Protein AF-B7KG82-F1 (afdb_monomer)

Foldseek 3Di:
DDPVVVVVVVVVVVVVVVVVVVLVVCCCPVVVQDVVLVVVLVVCVVVVPDPQCSLVVCVVVVVDDPVRSVVSNVVVVVVVVVVVVD

Solvent-accessible surface area (b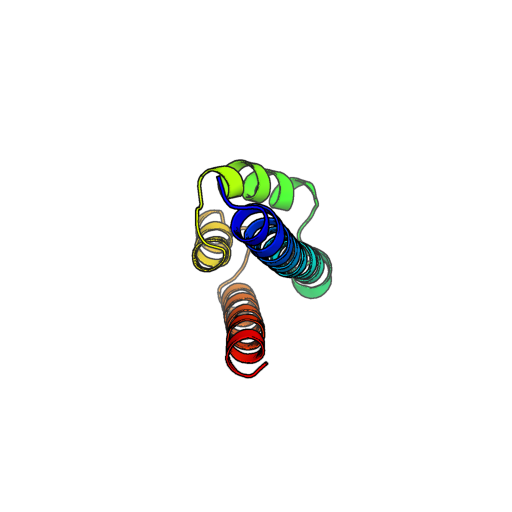ackbone atoms only — not comparable to full-atom values): 5033 Å² total; per-residue (Å²): 136,61,68,64,57,58,52,56,50,51,51,54,53,52,54,56,51,49,56,52,51,53,49,53,49,46,40,38,71,78,64,64,49,49,72,68,64,50,46,59,50,54,67,46,4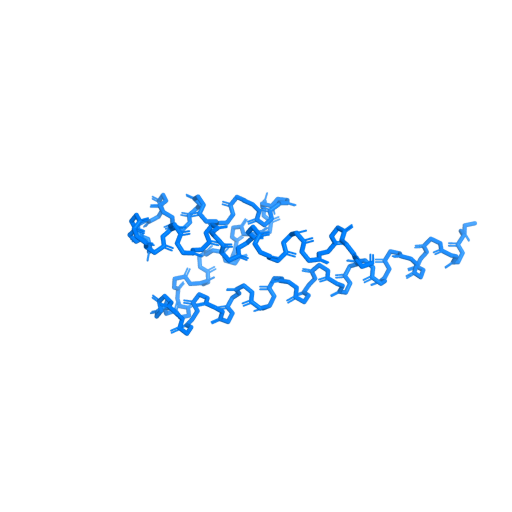5,79,77,46,95,47,79,84,52,52,56,61,47,38,42,74,73,63,79,37,53,75,70,54,42,49,53,52,51,53,50,49,50,55,55,57,53,56,62,74,78,105

InterPro domains:
  IPR021336 Protein of unknown function DUF2949 [PF11165] (21-77)

Sequence (86 aa):
MDIFLAHSIHSAIMESNLILNQFYEFLQEDLFLSTDELAVVRNQQHSVTSVTNLPMLLWQYGLVSLEQLQRVLDWLDHQTLLNVIS

pLDDT: mean 72.53, std 11.72, range [43.09, 88.19]

Mean predicted aligned error: 9.11 Å

Structure (mmCIF, N/CA/C/O backbone):
data_AF-B7KG82-F1
#
_entry.id   AF-B7KG82-F1
#
loop_
_atom_site.group_PDB
_atom_site.id
_atom_site.type_symbol
_atom_site.label_atom_id
_atom_site.label_alt_id
_atom_site.label_comp_id
_atom_site.label_asym_id
_atom_site.label_entity_id
_atom_site.label_seq_id
_atom_site.pdbx_PDB_ins_code
_atom_site.Cartn_x
_atom_site.Cartn_y
_atom_site.Cartn_z
_atom_site.occupancy
_atom_site.B_iso_or_equiv
_atom_site.auth_seq_id
_atom_site.auth_comp_id
_atom_site.auth_asym_id
_atom_site.auth_atom_id
_atom_site.pdbx_PDB_model_num
ATOM 1 N N . MET A 1 1 ? 32.986 12.488 -20.192 1.00 44.91 1 MET A N 1
ATOM 2 C CA . MET A 1 1 ? 31.898 12.234 -19.227 1.00 44.91 1 MET A CA 1
ATOM 3 C C . MET A 1 1 ? 30.612 12.516 -19.972 1.00 44.91 1 MET A C 1
ATOM 5 O O . MET A 1 1 ? 30.471 13.608 -20.503 1.00 44.91 1 MET A O 1
ATOM 9 N N . ASP A 1 2 ? 29.817 11.478 -20.189 1.00 52.50 2 ASP A N 1
ATOM 10 C CA . ASP A 1 2 ? 28.899 11.380 -21.323 1.00 52.50 2 ASP A CA 1
ATOM 11 C C . ASP A 1 2 ? 27.537 12.035 -21.030 1.00 52.50 2 ASP A C 1
ATOM 13 O O . ASP A 1 2 ? 26.863 11.670 -20.067 1.00 52.50 2 ASP A O 1
ATOM 17 N N . ILE A 1 3 ? 27.134 13.020 -21.840 1.00 60.28 3 ILE A N 1
ATOM 18 C CA . ILE A 1 3 ? 25.849 13.730 -21.696 1.00 60.28 3 ILE A CA 1
ATOM 19 C C . ILE A 1 3 ? 24.664 12.772 -21.933 1.00 60.28 3 ILE A C 1
ATOM 21 O O . ILE A 1 3 ? 23.599 12.970 -21.345 1.00 60.28 3 ILE A O 1
ATOM 25 N N . PHE A 1 4 ? 24.851 11.691 -22.705 1.00 56.25 4 PHE A N 1
ATOM 26 C CA . PHE A 1 4 ? 23.812 10.677 -22.912 1.00 56.25 4 PHE A CA 1
ATOM 27 C C . PHE A 1 4 ? 23.544 9.840 -21.662 1.00 56.25 4 PHE A C 1
ATOM 29 O O . PHE A 1 4 ? 22.391 9.508 -21.400 1.00 56.25 4 PHE A O 1
ATOM 36 N N . LEU A 1 5 ? 24.569 9.550 -20.852 1.00 59.91 5 LEU A N 1
ATOM 37 C CA . LEU A 1 5 ? 24.378 8.862 -19.572 1.00 59.91 5 LEU A CA 1
ATOM 38 C C . LEU A 1 5 ? 23.565 9.728 -18.607 1.00 59.91 5 LEU A C 1
ATOM 40 O O . LEU A 1 5 ? 22.631 9.233 -17.994 1.00 59.91 5 LEU A O 1
ATOM 44 N N . ALA A 1 6 ? 23.846 11.029 -18.513 1.00 58.78 6 ALA A N 1
ATOM 45 C CA . ALA A 1 6 ? 23.087 11.912 -17.626 1.00 58.78 6 ALA A CA 1
ATOM 46 C C . ALA A 1 6 ? 21.606 12.039 -18.037 1.00 58.78 6 ALA A C 1
ATOM 48 O O . ALA A 1 6 ? 20.736 12.045 -17.170 1.00 58.78 6 ALA A O 1
ATOM 49 N N . HIS A 1 7 ? 21.308 12.091 -19.341 1.00 56.41 7 HIS A N 1
ATOM 50 C CA . HIS A 1 7 ? 19.930 12.170 -19.837 1.00 56.41 7 HIS A CA 1
ATOM 51 C C . HIS A 1 7 ? 19.183 10.833 -19.705 1.00 56.41 7 HIS A C 1
ATOM 53 O O . HIS A 1 7 ? 18.060 10.808 -19.215 1.00 56.41 7 HIS A O 1
ATOM 59 N N . SER A 1 8 ? 19.831 9.713 -20.049 1.00 59.06 8 SER A N 1
ATOM 60 C CA . SER A 1 8 ? 19.252 8.368 -19.919 1.00 59.06 8 SER A CA 1
ATOM 61 C C . SER A 1 8 ? 18.980 7.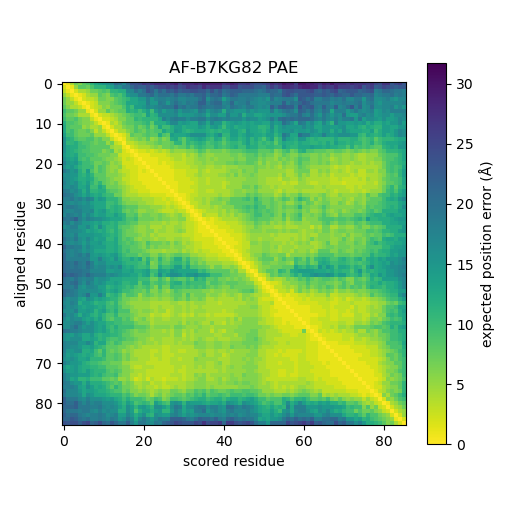986 -18.462 1.00 59.06 8 SER A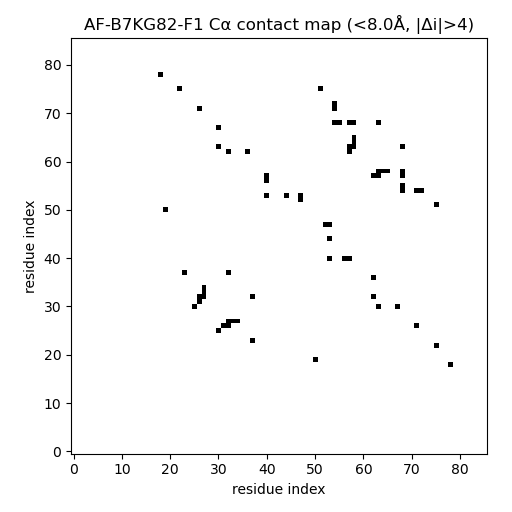 C 1
ATOM 63 O O . SER A 1 8 ? 17.968 7.354 -18.172 1.00 59.06 8 SER A O 1
ATOM 65 N N . ILE A 1 9 ? 19.849 8.401 -17.537 1.00 60.47 9 ILE A N 1
ATOM 66 C CA . ILE A 1 9 ? 19.652 8.190 -16.101 1.00 60.47 9 ILE A CA 1
ATOM 67 C C . ILE A 1 9 ? 18.530 9.094 -15.571 1.00 60.47 9 ILE A C 1
ATOM 69 O O . ILE A 1 9 ? 17.737 8.649 -14.750 1.00 60.47 9 ILE A O 1
ATOM 73 N N . HIS A 1 10 ? 18.405 10.335 -16.057 1.00 56.97 10 HIS A N 1
ATOM 74 C CA . HIS A 1 10 ? 17.324 11.236 -15.645 1.00 56.97 10 HIS A CA 1
ATOM 75 C C . HIS A 1 10 ? 15.938 10.705 -16.040 1.00 56.97 10 HIS A C 1
ATOM 77 O O . HIS A 1 10 ? 15.030 10.724 -15.212 1.00 56.97 10 HIS A O 1
ATOM 83 N N . SER A 1 11 ? 15.790 10.166 -17.254 1.00 58.72 11 SER A N 1
ATOM 84 C CA . SER A 1 11 ? 14.547 9.534 -17.714 1.00 58.72 11 SER A CA 1
ATOM 85 C C . SER A 1 11 ? 14.187 8.299 -16.878 1.00 58.72 11 SER A C 1
ATOM 87 O O . SER A 1 11 ? 13.103 8.257 -16.303 1.00 58.72 11 SER A O 1
ATOM 89 N N . ALA A 1 12 ? 15.134 7.376 -16.679 1.00 59.72 12 ALA A N 1
ATOM 90 C CA . ALA A 1 12 ? 14.907 6.155 -15.897 1.00 59.72 12 ALA A CA 1
ATOM 91 C C . ALA A 1 12 ? 14.612 6.434 -14.405 1.00 59.72 12 ALA A C 1
ATOM 93 O O . ALA A 1 12 ? 13.807 5.749 -13.763 1.00 59.72 12 ALA A O 1
ATOM 94 N N . ILE A 1 13 ? 15.231 7.471 -13.827 1.00 61.66 13 ILE A N 1
ATOM 95 C CA . ILE A 1 13 ? 14.912 7.917 -12.464 1.00 61.66 13 ILE A CA 1
ATOM 96 C C . ILE A 1 13 ? 13.499 8.517 -12.418 1.00 61.66 13 ILE A C 1
ATOM 98 O O . ILE A 1 13 ? 12.767 8.273 -11.463 1.00 61.66 13 ILE A O 1
ATOM 102 N N . MET A 1 14 ? 13.069 9.267 -13.431 1.00 59.72 14 MET A N 1
ATOM 103 C CA . MET A 1 14 ? 11.727 9.857 -13.449 1.00 59.72 14 MET A CA 1
ATOM 104 C C . MET A 1 14 ? 10.627 8.789 -13.580 1.00 59.72 14 MET A C 1
ATOM 106 O O . MET A 1 14 ? 9.615 8.864 -12.886 1.00 59.72 14 MET A O 1
ATOM 110 N N . GLU A 1 15 ? 10.857 7.752 -14.388 1.00 60.84 15 GLU A N 1
ATOM 111 C CA . GLU A 1 15 ? 9.939 6.617 -14.571 1.00 60.84 15 GLU A CA 1
ATOM 112 C C . GLU A 1 15 ? 9.794 5.771 -13.297 1.00 60.84 15 GLU A C 1
ATOM 114 O O . GLU A 1 15 ? 8.684 5.430 -12.886 1.00 60.84 15 GLU A O 1
ATOM 119 N N . SER A 1 16 ? 10.899 5.514 -12.593 1.00 63.53 16 SER A N 1
ATOM 120 C CA . SER A 1 16 ? 10.862 4.788 -11.315 1.00 63.53 16 SER A CA 1
ATOM 121 C C . SER A 1 16 ? 10.142 5.562 -10.201 1.00 63.53 16 SER A C 1
ATOM 123 O O . SER A 1 16 ? 9.451 4.958 -9.379 1.00 63.53 16 SER A O 1
ATOM 125 N N . ASN A 1 17 ? 10.223 6.898 -10.200 1.00 67.69 17 ASN A N 1
ATOM 126 C CA . ASN A 1 17 ? 9.460 7.736 -9.270 1.00 67.69 17 ASN A CA 1
ATOM 127 C C . ASN A 1 17 ? 7.953 7.749 -9.579 1.00 67.69 17 ASN A C 1
ATOM 129 O O . ASN A 1 17 ? 7.149 7.824 -8.650 1.00 67.69 17 ASN A O 1
ATOM 133 N N . LEU A 1 18 ? 7.551 7.633 -10.849 1.00 73.25 18 LEU A N 1
ATOM 134 C CA . LEU A 1 18 ? 6.136 7.561 -11.233 1.00 73.25 18 LEU A CA 1
ATOM 135 C C . LEU A 1 18 ? 5.473 6.272 -10.735 1.00 73.25 18 LEU A C 1
ATOM 137 O O . LEU A 1 18 ? 4.387 6.329 -10.161 1.00 73.25 18 LEU A O 1
ATOM 141 N N . ILE A 1 19 ? 6.141 5.125 -10.888 1.00 74.25 19 ILE A N 1
ATOM 142 C CA . ILE A 1 19 ? 5.630 3.832 -10.400 1.00 74.25 19 ILE A CA 1
ATOM 143 C C . ILE A 1 19 ? 5.494 3.849 -8.873 1.00 74.25 19 ILE A C 1
ATOM 145 O O . ILE A 1 19 ? 4.486 3.393 -8.337 1.00 74.25 19 ILE A O 1
ATOM 149 N N . LEU A 1 20 ? 6.472 4.434 -8.171 1.00 74.25 20 LEU A N 1
ATOM 150 C CA . LEU A 1 20 ? 6.404 4.633 -6.722 1.00 74.25 20 LEU A CA 1
ATOM 151 C C . LEU A 1 20 ? 5.214 5.506 -6.318 1.00 74.25 20 LEU A C 1
ATOM 153 O O . LEU A 1 20 ? 4.497 5.155 -5.385 1.00 74.25 20 LEU A O 1
ATOM 157 N N . ASN A 1 21 ? 4.978 6.621 -7.012 1.00 80.00 21 ASN A N 1
ATOM 158 C CA . ASN A 1 21 ? 3.865 7.507 -6.683 1.00 80.00 21 ASN A CA 1
ATOM 159 C C . ASN A 1 21 ? 2.512 6.811 -6.889 1.00 80.00 21 ASN A C 1
ATOM 161 O O . ASN A 1 21 ? 1.683 6.830 -5.985 1.00 80.00 21 ASN A O 1
ATOM 165 N N . GLN A 1 22 ? 2.329 6.111 -8.016 1.00 81.44 22 GLN A N 1
ATOM 166 C CA . GLN A 1 22 ? 1.111 5.332 -8.269 1.00 81.44 22 GLN A CA 1
ATOM 167 C C . GLN A 1 22 ? 0.909 4.208 -7.243 1.00 81.44 22 GLN A C 1
ATOM 169 O O . GLN A 1 22 ? -0.219 3.925 -6.850 1.00 81.44 22 GLN A O 1
ATOM 174 N N . PHE A 1 23 ? 1.997 3.599 -6.767 1.00 80.50 23 PHE A N 1
ATOM 175 C CA . PHE A 1 23 ? 1.937 2.596 -5.709 1.00 80.50 23 PHE A CA 1
ATOM 176 C C . PHE A 1 23 ? 1.411 3.194 -4.401 1.00 80.50 23 PHE A C 1
ATOM 178 O O . PHE A 1 23 ? 0.521 2.620 -3.780 1.00 80.50 23 PHE A O 1
ATOM 185 N N . TYR A 1 24 ? 1.908 4.365 -3.991 1.00 79.94 24 TYR A N 1
ATOM 186 C CA . TYR A 1 24 ? 1.409 5.038 -2.790 1.00 79.94 24 TYR A CA 1
ATOM 187 C C . TYR A 1 24 ? -0.057 5.469 -2.918 1.00 79.94 24 TYR A C 1
ATOM 189 O O . TYR A 1 24 ? -0.792 5.338 -1.942 1.00 79.94 24 TYR A O 1
ATOM 197 N N . GLU A 1 25 ? -0.495 5.926 -4.095 1.00 82.50 25 GLU A N 1
ATOM 198 C CA . GLU A 1 25 ? -1.907 6.261 -4.329 1.00 82.50 25 GLU A CA 1
ATOM 199 C C . GLU A 1 25 ? -2.801 5.020 -4.248 1.00 82.50 25 GLU A C 1
ATOM 201 O O . GLU A 1 25 ? -3.796 5.035 -3.527 1.00 82.50 25 GLU A O 1
ATOM 206 N N . PHE A 1 26 ? -2.399 3.902 -4.860 1.00 84.62 26 PHE A N 1
ATOM 207 C CA . PHE A 1 26 ? -3.116 2.628 -4.738 1.00 84.62 26 PHE A CA 1
ATOM 208 C C . PHE A 1 26 ? -3.225 2.157 -3.279 1.00 84.62 26 PHE A C 1
ATOM 210 O O . PHE A 1 26 ? -4.283 1.718 -2.832 1.00 84.62 26 PHE A O 1
ATOM 217 N N . LEU A 1 27 ? -2.150 2.287 -2.500 1.00 83.56 27 LEU A N 1
ATOM 218 C CA . LEU A 1 27 ? -2.162 1.968 -1.072 1.00 83.56 27 LEU A CA 1
ATOM 219 C C . LEU A 1 27 ? -3.119 2.863 -0.266 1.00 83.56 27 LEU A C 1
ATOM 221 O O . LEU A 1 27 ? -3.726 2.406 0.704 1.00 83.56 27 LEU A O 1
ATOM 225 N N . GLN A 1 28 ? -3.261 4.130 -0.645 1.00 82.38 28 GLN A N 1
ATOM 226 C CA . GLN A 1 28 ? -4.172 5.052 0.027 1.00 82.38 28 GLN A CA 1
ATOM 227 C C . GLN A 1 28 ? -5.634 4.807 -0.361 1.00 82.38 28 GLN A C 1
ATOM 229 O O . GLN A 1 28 ? -6.493 4.789 0.518 1.00 82.38 28 GLN A O 1
ATOM 234 N N . GLU A 1 29 ? -5.912 4.589 -1.647 1.00 81.00 29 GLU A N 1
ATOM 235 C CA . GLU A 1 29 ? -7.277 4.449 -2.163 1.00 81.00 29 GLU A CA 1
ATOM 236 C C . GLU A 1 29 ? -7.836 3.026 -2.011 1.00 81.00 29 GLU A C 1
ATOM 238 O O . GLU A 1 29 ? -8.962 2.857 -1.549 1.00 81.00 29 GLU A O 1
ATOM 243 N N . ASP A 1 30 ? -7.059 1.993 -2.350 1.00 79.38 30 ASP A N 1
ATOM 244 C CA . ASP A 1 30 ? -7.533 0.598 -2.380 1.00 79.38 30 ASP A CA 1
ATOM 245 C C . ASP A 1 30 ? -7.310 -0.120 -1.038 1.00 79.38 30 ASP A C 1
ATOM 247 O O . ASP A 1 30 ? -8.089 -0.994 -0.634 1.00 79.38 30 ASP A O 1
ATOM 251 N N . LEU A 1 31 ? -6.258 0.269 -0.305 1.00 79.44 31 LEU A N 1
ATOM 252 C CA . LEU A 1 31 ? -5.945 -0.294 1.010 1.00 79.44 31 LEU A CA 1
ATOM 253 C C . LEU A 1 31 ? -6.366 0.579 2.195 1.00 79.44 31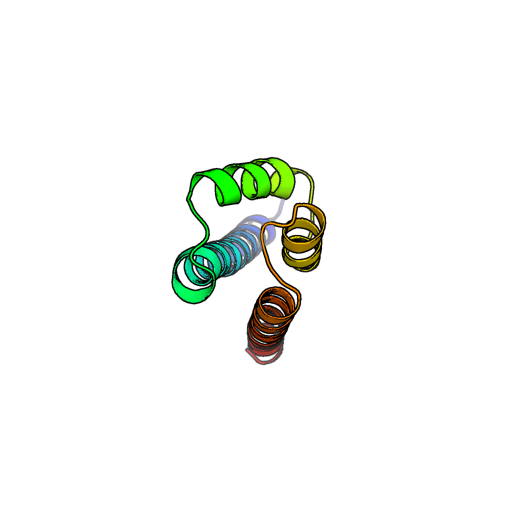 LEU A C 1
ATOM 255 O O . LEU A 1 31 ? -6.272 0.104 3.327 1.00 79.44 31 LEU A O 1
ATOM 259 N N . PHE A 1 32 ? -6.868 1.798 1.964 1.00 78.31 32 PHE A N 1
ATOM 260 C CA . PHE A 1 32 ? -7.258 2.747 3.018 1.00 78.31 32 PHE A CA 1
ATOM 261 C C . PHE A 1 32 ? -6.141 3.011 4.042 1.00 78.31 32 PHE A C 1
ATOM 263 O O . PHE A 1 32 ? -6.402 3.294 5.217 1.00 78.31 32 PHE A O 1
ATOM 270 N N . LEU A 1 33 ? -4.877 2.914 3.615 1.00 79.44 33 LEU A N 1
ATOM 271 C CA . LEU A 1 33 ? -3.748 3.161 4.500 1.00 79.44 33 LEU A CA 1
ATOM 272 C C . LEU A 1 33 ? -3.685 4.645 4.855 1.00 79.44 33 LEU A C 1
ATOM 274 O O . LEU A 1 33 ? -3.649 5.527 3.996 1.00 79.44 33 LEU A O 1
ATOM 278 N N . SER A 1 34 ? -3.650 4.921 6.156 1.00 77.81 34 SER A N 1
ATOM 279 C CA . SER A 1 34 ? -3.497 6.285 6.648 1.00 77.81 34 SER A CA 1
ATOM 280 C C . SER A 1 34 ? -2.088 6.801 6.364 1.00 77.81 34 SER A C 1
ATOM 282 O O . SER A 1 34 ? -1.115 6.048 6.337 1.00 77.81 34 SER A O 1
ATOM 284 N N . THR A 1 35 ? -1.959 8.116 6.197 1.00 74.88 35 THR A N 1
ATOM 285 C CA . THR A 1 35 ? -0.673 8.781 5.925 1.00 74.88 35 THR A CA 1
ATOM 286 C C . THR A 1 35 ? 0.406 8.459 6.966 1.00 74.88 35 THR A C 1
ATOM 288 O O . THR A 1 35 ? 1.588 8.486 6.629 1.00 74.88 35 THR A O 1
ATOM 291 N N . ASP A 1 36 ? 0.007 8.132 8.199 1.00 78.12 36 ASP A N 1
ATOM 292 C CA . ASP A 1 36 ? 0.891 7.705 9.292 1.00 78.12 36 ASP A CA 1
ATOM 293 C C . ASP A 1 36 ? 1.547 6.339 9.009 1.00 78.12 36 ASP A C 1
ATOM 295 O O . ASP A 1 36 ? 2.772 6.217 9.015 1.00 78.12 36 ASP A O 1
ATOM 299 N N . GLU A 1 37 ? 0.749 5.350 8.597 1.00 77.31 37 GLU A N 1
ATOM 300 C CA . GLU A 1 37 ? 1.209 4.011 8.198 1.00 77.31 37 GLU A CA 1
ATOM 301 C C . GLU A 1 37 ? 2.166 4.108 6.996 1.00 77.31 37 GLU A C 1
ATOM 303 O O . GLU A 1 37 ? 3.253 3.524 6.971 1.00 77.31 37 GLU A O 1
ATOM 308 N N . LEU A 1 38 ? 1.808 4.938 6.008 1.00 76.12 38 LEU A N 1
ATOM 309 C CA . LEU A 1 38 ? 2.650 5.199 4.838 1.00 76.12 38 LEU A CA 1
ATOM 310 C C . LEU A 1 38 ? 3.933 5.962 5.185 1.00 76.12 38 LEU A C 1
ATOM 312 O O . LEU A 1 38 ? 4.925 5.849 4.465 1.00 76.12 38 LEU A O 1
ATOM 316 N N . ALA A 1 39 ? 3.953 6.754 6.259 1.00 80.62 39 ALA A N 1
ATOM 317 C CA . ALA A 1 39 ? 5.161 7.447 6.700 1.00 80.62 39 ALA A CA 1
ATOM 318 C C . ALA A 1 39 ? 6.207 6.456 7.226 1.00 80.62 39 ALA A C 1
ATOM 320 O O . ALA A 1 39 ? 7.392 6.613 6.923 1.00 80.62 39 ALA A O 1
ATOM 321 N N . VAL A 1 40 ? 5.790 5.407 7.940 1.00 77.44 40 VAL A N 1
ATOM 322 C CA . VAL A 1 40 ? 6.689 4.328 8.388 1.00 77.44 40 VAL A CA 1
ATOM 323 C C . VAL A 1 40 ? 7.324 3.634 7.183 1.00 77.44 40 VAL A C 1
ATOM 325 O O . VAL A 1 40 ? 8.547 3.506 7.106 1.00 77.44 40 VAL A O 1
ATOM 328 N N . VAL A 1 41 ? 6.503 3.277 6.195 1.00 75.06 41 VAL A N 1
ATOM 329 C CA . VAL A 1 41 ? 6.940 2.606 4.964 1.00 75.06 41 VAL A CA 1
ATOM 330 C C . VAL A 1 41 ? 7.886 3.489 4.156 1.00 75.06 41 VAL A C 1
ATOM 332 O O . VAL A 1 41 ? 8.933 3.025 3.723 1.00 75.06 41 VAL A O 1
ATOM 335 N N . ARG A 1 42 ? 7.580 4.781 4.011 1.00 74.25 42 ARG A N 1
ATOM 336 C CA . ARG A 1 42 ? 8.401 5.752 3.270 1.00 74.25 42 ARG A CA 1
ATOM 337 C C . ARG A 1 42 ? 9.776 5.966 3.895 1.00 74.25 42 ARG A C 1
ATOM 339 O O . ARG A 1 42 ? 10.771 6.045 3.179 1.00 74.25 42 ARG A O 1
ATOM 346 N N . ASN A 1 43 ? 9.847 6.024 5.225 1.00 75.56 43 ASN A N 1
ATOM 347 C CA . ASN A 1 43 ? 11.124 6.111 5.936 1.00 75.56 43 ASN A CA 1
ATOM 348 C C . ASN A 1 43 ? 11.988 4.865 5.696 1.00 75.56 43 ASN A C 1
ATOM 350 O O . ASN A 1 43 ? 13.209 4.965 5.590 1.00 75.56 43 ASN A O 1
ATOM 354 N N . GLN A 1 44 ? 11.359 3.697 5.560 1.00 70.38 44 GLN A N 1
ATOM 355 C CA . GLN A 1 44 ? 12.056 2.439 5.303 1.00 70.38 44 GLN A CA 1
ATOM 356 C C . GLN A 1 44 ? 12.360 2.215 3.828 1.00 70.38 44 GLN A C 1
ATOM 358 O O . GLN A 1 44 ? 13.394 1.634 3.516 1.00 70.38 44 GLN A O 1
ATOM 363 N N . GLN A 1 45 ? 11.541 2.742 2.918 1.00 66.94 45 GLN A N 1
ATOM 364 C CA . GLN A 1 45 ? 11.750 2.683 1.473 1.00 66.94 45 GLN A CA 1
ATOM 365 C C . GLN A 1 45 ? 13.121 3.241 1.076 1.00 66.94 45 GLN A C 1
ATOM 367 O O . GLN A 1 45 ? 13.733 2.745 0.140 1.00 66.94 45 GLN A O 1
ATOM 372 N N . HIS A 1 46 ? 13.656 4.212 1.819 1.00 64.56 46 HIS A N 1
ATOM 373 C CA . HIS A 1 46 ? 15.010 4.720 1.589 1.00 64.56 46 HIS A CA 1
ATOM 374 C C . HIS A 1 46 ? 16.104 3.646 1.746 1.00 64.56 46 HIS A C 1
ATOM 376 O O . HIS A 1 46 ? 17.154 3.744 1.119 1.00 64.56 46 HIS A O 1
ATOM 382 N N . SER A 1 47 ? 15.859 2.621 2.568 1.00 60.16 47 SER A N 1
ATOM 383 C CA . SER A 1 47 ? 16.745 1.459 2.740 1.00 60.16 47 SER A CA 1
ATOM 384 C C . SER A 1 47 ? 16.406 0.301 1.800 1.00 60.16 47 SER A C 1
ATOM 386 O O . SER A 1 47 ? 17.220 -0.601 1.613 1.00 60.16 47 SER A O 1
ATOM 388 N N . VAL A 1 48 ? 15.212 0.301 1.208 1.00 60.12 48 VAL A N 1
ATOM 389 C CA . VAL A 1 48 ? 14.730 -0.783 0.355 1.00 60.12 48 VAL A CA 1
ATOM 390 C C . VAL A 1 48 ? 15.004 -0.406 -1.095 1.00 60.12 48 VAL A C 1
ATOM 392 O O . VAL A 1 48 ? 14.294 0.388 -1.700 1.00 60.12 48 VAL A O 1
ATOM 395 N N . THR A 1 49 ? 16.038 -1.004 -1.679 1.00 56.97 49 THR A N 1
ATOM 396 C CA . THR A 1 49 ? 16.464 -0.735 -3.064 1.00 56.97 49 THR A CA 1
ATOM 397 C C . THR A 1 49 ? 15.433 -1.167 -4.121 1.00 56.97 49 THR A C 1
ATOM 399 O O . THR A 1 49 ? 15.600 -0.868 -5.300 1.00 56.97 49 THR A O 1
ATOM 402 N N . SER A 1 50 ? 14.361 -1.871 -3.741 1.00 63.84 50 SER A N 1
ATOM 403 C CA . SER A 1 50 ? 13.421 -2.478 -4.689 1.00 63.84 50 SER A CA 1
ATOM 404 C C . SER A 1 50 ? 11.970 -2.384 -4.224 1.00 63.84 50 SER A C 1
ATOM 406 O O . SER A 1 50 ? 11.611 -2.864 -3.150 1.00 63.84 50 SER A O 1
ATOM 408 N N . VAL A 1 51 ? 11.118 -1.837 -5.094 1.00 64.88 51 VAL A N 1
ATOM 409 C CA . VAL A 1 51 ? 9.651 -1.782 -4.947 1.00 64.88 51 VAL A CA 1
ATOM 410 C C . VAL A 1 51 ? 9.019 -3.141 -4.648 1.00 64.88 51 VAL A C 1
ATOM 412 O O . VAL A 1 51 ? 8.030 -3.216 -3.929 1.00 64.88 51 VAL A O 1
ATOM 415 N N . THR A 1 52 ? 9.639 -4.228 -5.101 1.00 65.19 52 THR A N 1
ATOM 416 C CA . THR A 1 52 ? 9.210 -5.612 -4.868 1.00 65.19 52 THR A CA 1
ATOM 417 C C . THR A 1 52 ? 9.204 -6.020 -3.390 1.00 65.19 52 THR A C 1
ATOM 419 O O . THR A 1 52 ? 8.485 -6.940 -3.014 1.00 65.19 52 THR A O 1
ATOM 422 N N . ASN A 1 53 ? 9.965 -5.329 -2.533 1.00 71.12 53 ASN A N 1
ATOM 423 C CA . ASN A 1 53 ? 10.040 -5.625 -1.098 1.00 71.12 53 ASN A CA 1
ATOM 424 C C . ASN A 1 53 ? 9.100 -4.763 -0.239 1.00 71.12 53 ASN A C 1
ATOM 426 O O . ASN A 1 53 ? 8.899 -5.077 0.936 1.00 71.12 53 ASN 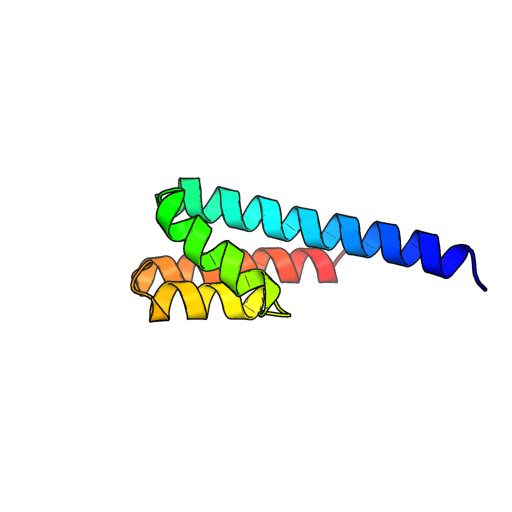A O 1
ATOM 430 N N . LEU A 1 54 ? 8.494 -3.712 -0.801 1.00 75.38 54 LEU A N 1
ATOM 431 C CA . LEU A 1 54 ? 7.516 -2.879 -0.092 1.00 75.38 54 LEU A CA 1
ATOM 432 C C . LEU A 1 54 ? 6.270 -3.652 0.383 1.00 75.38 54 LEU A C 1
ATOM 434 O O . LEU A 1 54 ? 5.891 -3.473 1.540 1.00 75.38 54 LEU A O 1
ATOM 438 N N . PRO A 1 55 ? 5.657 -4.551 -0.415 1.00 80.12 55 PRO A N 1
ATOM 439 C CA . PRO A 1 55 ? 4.492 -5.328 0.020 1.00 80.12 55 PRO A CA 1
ATOM 440 C C . PRO A 1 55 ? 4.817 -6.218 1.215 1.00 80.12 55 PRO A C 1
ATOM 442 O O . PRO A 1 55 ? 4.048 -6.322 2.167 1.00 80.12 55 PRO A O 1
ATOM 445 N N . MET A 1 56 ? 6.003 -6.827 1.191 1.00 82.81 56 MET A N 1
ATOM 446 C CA . MET A 1 56 ? 6.459 -7.716 2.255 1.00 82.81 56 MET A CA 1
ATOM 447 C C . MET A 1 56 ? 6.685 -6.963 3.571 1.00 82.81 56 MET A C 1
ATOM 449 O O . MET A 1 56 ? 6.478 -7.515 4.650 1.00 82.81 56 MET A O 1
ATOM 453 N 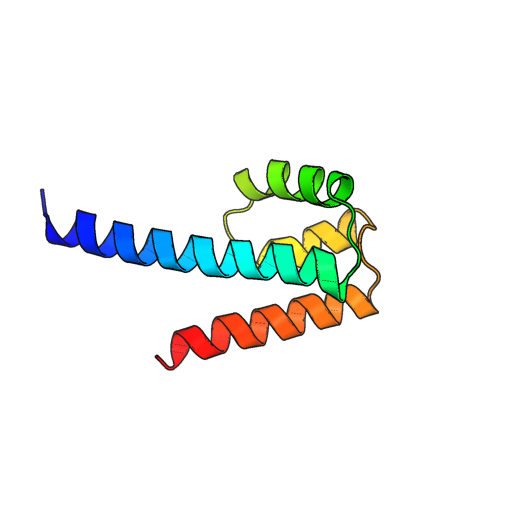N . LEU A 1 57 ? 7.105 -5.700 3.488 1.00 80.94 57 LEU A N 1
ATOM 454 C CA . LEU A 1 57 ? 7.208 -4.804 4.634 1.00 80.94 57 LEU A CA 1
ATOM 455 C C . LEU A 1 57 ? 5.829 -4.452 5.186 1.00 80.94 57 LEU A C 1
ATOM 457 O O . LEU A 1 57 ? 5.596 -4.637 6.376 1.00 80.94 57 LEU A O 1
ATOM 461 N N . LEU A 1 58 ? 4.897 -4.038 4.326 1.00 82.56 58 LEU A N 1
ATOM 462 C CA . LEU A 1 58 ? 3.522 -3.730 4.727 1.00 82.56 58 LEU A CA 1
ATOM 463 C C . LEU A 1 58 ? 2.887 -4.876 5.530 1.00 82.56 58 LEU A C 1
ATOM 465 O O . LEU A 1 58 ? 2.255 -4.641 6.560 1.00 82.56 58 LEU A O 1
ATOM 469 N N . TRP A 1 59 ? 3.093 -6.120 5.091 1.00 86.12 59 TRP A N 1
ATOM 470 C CA . TRP A 1 59 ? 2.572 -7.298 5.782 1.00 86.12 59 TRP A CA 1
ATOM 471 C C . TRP A 1 59 ? 3.297 -7.598 7.098 1.00 86.12 59 TRP A C 1
ATOM 473 O O . TRP A 1 59 ? 2.645 -7.874 8.102 1.00 86.12 59 TRP A O 1
ATOM 483 N N . GLN A 1 60 ? 4.630 -7.500 7.132 1.00 80.88 60 GLN A N 1
ATOM 484 C CA . GLN A 1 60 ? 5.402 -7.720 8.363 1.00 80.88 60 GLN A CA 1
ATOM 485 C C . GLN A 1 60 ? 5.074 -6.709 9.466 1.00 80.88 60 GLN A C 1
ATOM 487 O O . GLN A 1 60 ? 5.105 -7.062 10.643 1.00 80.88 60 GLN A O 1
ATOM 492 N N . TYR A 1 61 ? 4.740 -5.474 9.093 1.00 81.94 61 TYR A N 1
ATOM 493 C CA . TYR A 1 61 ? 4.284 -4.448 10.030 1.00 81.94 61 TYR A CA 1
ATOM 494 C C . TYR A 1 61 ? 2.809 -4.604 10.433 1.00 81.94 61 TYR A C 1
ATOM 496 O O . TYR A 1 61 ? 2.349 -3.899 11.325 1.00 81.94 61 TYR A O 1
ATOM 504 N N . GLY A 1 62 ? 2.070 -5.533 9.817 1.00 85.00 62 GLY A N 1
ATOM 505 C CA . GLY A 1 62 ? 0.646 -5.740 10.085 1.00 85.00 62 GLY A CA 1
ATOM 506 C C . GLY A 1 62 ? -0.259 -4.641 9.524 1.00 85.00 62 GLY A C 1
ATOM 507 O O . GLY A 1 62 ? -1.430 -4.591 9.888 1.00 85.00 62 GLY A O 1
ATOM 508 N N . LEU A 1 63 ? 0.263 -3.794 8.628 1.00 83.75 63 LEU A N 1
ATOM 509 C CA . LEU A 1 63 ? -0.469 -2.683 8.005 1.00 83.75 63 LEU A CA 1
ATOM 510 C C . LEU A 1 63 ? -1.493 -3.206 6.985 1.00 83.75 63 LEU A C 1
ATOM 512 O O . LEU A 1 63 ? -2.485 -2.552 6.681 1.00 83.75 63 LEU A O 1
ATOM 516 N N . VAL A 1 64 ? -1.251 -4.403 6.436 1.00 84.38 64 VAL A N 1
ATOM 517 C CA . VAL A 1 64 ? -2.091 -5.023 5.404 1.00 84.38 64 VAL A CA 1
ATOM 518 C C . VAL A 1 64 ? -2.377 -6.488 5.731 1.00 84.38 64 VAL A C 1
ATOM 520 O O . VAL A 1 64 ? -1.514 -7.226 6.208 1.00 84.38 64 VAL A O 1
ATOM 523 N N . SER A 1 65 ? -3.604 -6.934 5.458 1.00 87.81 65 SER A N 1
ATOM 524 C CA . SER A 1 65 ? -3.991 -8.347 5.570 1.00 87.81 65 SER A CA 1
ATOM 525 C C . SER A 1 65 ? -3.477 -9.170 4.384 1.00 87.81 65 SER A C 1
ATOM 527 O O . SER A 1 65 ? -3.121 -8.613 3.351 1.00 87.81 65 SER A O 1
ATOM 529 N N . LEU A 1 66 ? -3.490 -10.504 4.488 1.00 86.19 66 LEU A N 1
ATOM 530 C CA . LEU A 1 66 ? -3.044 -11.398 3.406 1.00 86.19 66 LEU A CA 1
ATOM 531 C C . LEU A 1 66 ? -3.806 -11.172 2.081 1.00 86.19 66 LEU A C 1
ATOM 533 O O . LEU A 1 66 ? -3.225 -11.289 1.005 1.00 86.19 66 LEU A O 1
ATOM 537 N N . GLU A 1 67 ? -5.093 -10.824 2.149 1.00 86.62 67 GLU A N 1
ATOM 538 C CA . GLU A 1 67 ? -5.908 -10.480 0.973 1.00 86.62 67 GLU A CA 1
ATOM 539 C C . GLU A 1 67 ? -5.467 -9.157 0.330 1.00 86.62 67 GLU A C 1
ATOM 541 O O . GLU A 1 67 ? -5.315 -9.071 -0.888 1.00 86.62 67 GLU A O 1
ATOM 546 N N . GLN A 1 68 ? -5.193 -8.140 1.153 1.00 85.94 68 GLN A N 1
ATOM 547 C CA . GLN A 1 68 ? -4.675 -6.847 0.699 1.00 85.94 68 GLN A CA 1
ATOM 548 C C . GLN A 1 68 ? -3.265 -6.998 0.116 1.00 85.94 68 GLN A C 1
ATOM 550 O O . GLN A 1 68 ? -2.966 -6.443 -0.935 1.00 85.94 68 GLN A O 1
ATOM 555 N N . LEU A 1 69 ? -2.416 -7.808 0.754 1.00 88.19 69 LEU A N 1
ATOM 556 C CA . LEU A 1 69 ? -1.077 -8.131 0.273 1.00 88.19 69 LEU A CA 1
ATOM 557 C C . LEU A 1 69 ? -1.120 -8.760 -1.124 1.00 88.19 69 LEU A C 1
ATOM 559 O O . LEU A 1 69 ? -0.343 -8.366 -1.987 1.00 88.19 69 LEU A O 1
ATOM 563 N N . GLN A 1 70 ? -2.030 -9.710 -1.358 1.00 87.19 70 GLN A N 1
ATOM 564 C CA . GLN A 1 70 ? -2.194 -10.324 -2.678 1.00 87.19 70 GLN A CA 1
ATOM 565 C C . GLN A 1 70 ? -2.598 -9.301 -3.742 1.00 87.19 70 GLN A C 1
ATOM 567 O O . GLN A 1 70 ? -2.006 -9.306 -4.814 1.00 87.19 70 GLN A O 1
ATOM 572 N N . ARG A 1 71 ? -3.526 -8.383 -3.438 1.00 86.00 71 ARG A N 1
ATOM 573 C CA . ARG A 1 71 ? -3.884 -7.288 -4.358 1.00 86.00 71 ARG A CA 1
ATOM 574 C C . ARG A 1 71 ? -2.705 -6.373 -4.676 1.00 86.00 71 ARG A C 1
ATOM 576 O O . ARG A 1 71 ? -2.514 -6.003 -5.826 1.00 86.00 71 ARG A O 1
ATOM 583 N N . VAL A 1 72 ? -1.894 -6.041 -3.674 1.00 85.56 72 VAL A N 1
ATOM 584 C CA . VAL A 1 72 ? -0.682 -5.230 -3.863 1.00 85.56 72 VAL A CA 1
ATOM 585 C C . VAL A 1 72 ? 0.334 -5.947 -4.754 1.00 85.56 72 VAL A C 1
ATOM 587 O O . VAL A 1 72 ? 0.934 -5.319 -5.625 1.00 85.56 72 VAL A O 1
ATOM 590 N N . LEU A 1 73 ? 0.536 -7.250 -4.544 1.00 85.00 73 LEU A N 1
ATOM 591 C CA . LEU A 1 73 ? 1.447 -8.061 -5.355 1.00 85.00 73 LEU A CA 1
ATOM 592 C C . LEU A 1 73 ? 0.959 -8.182 -6.803 1.00 85.00 73 LEU A C 1
ATOM 594 O O . LEU A 1 73 ? 1.759 -8.000 -7.714 1.00 85.00 73 LEU A O 1
ATOM 598 N N . ASP A 1 74 ? -0.335 -8.426 -7.008 1.00 86.62 74 ASP A N 1
ATOM 599 C CA . ASP A 1 74 ? -0.962 -8.494 -8.333 1.00 86.62 74 ASP A CA 1
ATOM 600 C C . ASP A 1 74 ? -0.872 -7.152 -9.079 1.00 86.62 74 ASP A C 1
ATOM 602 O O . ASP A 1 74 ? -0.516 -7.103 -10.256 1.00 86.62 74 ASP A O 1
ATOM 606 N N . TRP A 1 75 ? -1.095 -6.037 -8.379 1.00 85.56 75 TRP A N 1
ATOM 607 C CA . TRP A 1 75 ? -0.930 -4.704 -8.954 1.00 85.56 75 TRP A CA 1
ATOM 608 C C . TRP A 1 75 ? 0.522 -4.434 -9.372 1.00 85.56 75 TRP A C 1
ATOM 610 O O . TRP A 1 75 ? 0.767 -3.937 -10.471 1.00 85.56 75 TRP A O 1
ATOM 620 N N . LEU A 1 76 ? 1.496 -4.784 -8.524 1.00 81.00 76 LEU A N 1
ATOM 621 C CA . LEU A 1 76 ? 2.919 -4.630 -8.844 1.00 81.00 76 LEU A CA 1
ATOM 622 C C . LEU A 1 76 ? 3.342 -5.496 -10.029 1.00 81.00 76 LEU A C 1
ATOM 624 O O . LEU A 1 76 ? 4.116 -5.023 -10.862 1.00 81.00 76 LEU A O 1
ATOM 628 N N . ASP A 1 77 ? 2.838 -6.729 -10.109 1.00 82.06 77 ASP A N 1
ATOM 629 C CA . ASP A 1 77 ? 3.068 -7.626 -11.242 1.00 82.06 77 ASP A CA 1
ATOM 630 C C . ASP A 1 77 ? 2.546 -6.993 -12.544 1.00 82.06 77 ASP A C 1
ATOM 632 O O . ASP A 1 77 ? 3.285 -6.846 -13.518 1.00 82.06 77 ASP A O 1
ATOM 636 N N . HIS A 1 78 ? 1.326 -6.451 -12.525 1.00 81.88 78 HIS A N 1
ATOM 637 C CA . HIS A 1 78 ? 0.775 -5.715 -13.661 1.00 81.88 78 HIS A CA 1
ATOM 638 C C . HIS A 1 78 ? 1.620 -4.493 -14.061 1.00 81.88 78 HIS A C 1
ATOM 640 O O . HIS A 1 78 ? 1.845 -4.274 -15.253 1.00 81.88 78 HIS A O 1
ATOM 646 N N . GLN A 1 79 ? 2.132 -3.709 -13.104 1.00 74.69 79 GLN A N 1
ATOM 647 C CA . GLN A 1 79 ? 2.989 -2.557 -13.417 1.00 74.69 79 GLN A CA 1
ATOM 648 C C . GLN A 1 79 ? 4.356 -2.973 -13.977 1.00 74.69 79 GLN A C 1
ATOM 650 O O . GLN A 1 79 ? 4.835 -2.370 -14.939 1.00 74.69 79 GLN A O 1
ATOM 655 N N . THR A 1 80 ? 4.993 -4.008 -13.414 1.00 67.19 80 THR A N 1
ATOM 656 C CA . THR A 1 80 ? 6.293 -4.471 -13.922 1.00 67.19 80 THR A CA 1
ATOM 657 C C . THR A 1 80 ? 6.161 -5.105 -15.296 1.00 67.19 80 THR A C 1
ATOM 659 O O . THR A 1 80 ? 7.079 -4.945 -16.095 1.00 67.19 80 THR A O 1
ATOM 662 N N . LEU A 1 81 ? 5.048 -5.786 -15.591 1.00 59.06 81 LEU A N 1
ATOM 663 C CA . LEU A 1 81 ? 4.812 -6.418 -16.884 1.00 59.06 81 LEU A CA 1
ATOM 664 C C . LEU A 1 81 ? 4.591 -5.388 -17.991 1.00 59.06 81 LEU A C 1
ATOM 666 O O . LEU A 1 81 ? 5.168 -5.549 -19.0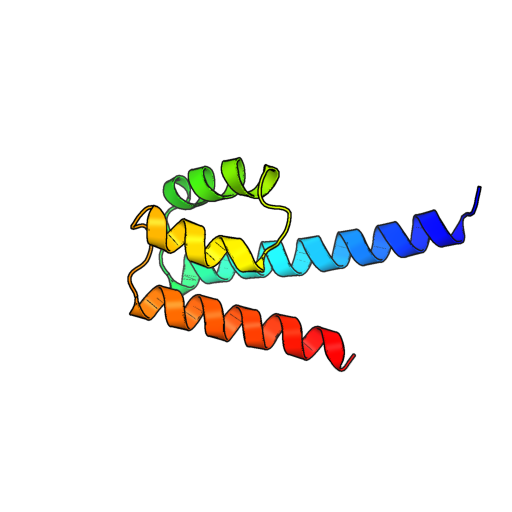61 1.00 59.06 81 LEU A O 1
ATOM 670 N N . LEU A 1 82 ? 3.851 -4.304 -17.736 1.00 55.84 82 LEU A N 1
ATOM 671 C CA . LEU A 1 82 ? 3.633 -3.229 -18.715 1.00 55.84 82 LEU A CA 1
ATOM 672 C C . LEU A 1 82 ? 4.932 -2.515 -19.127 1.00 55.84 82 LEU A C 1
ATOM 674 O O . LEU A 1 82 ? 5.054 -2.082 -20.270 1.00 55.84 82 LEU A O 1
ATOM 678 N N . ASN A 1 83 ? 5.925 -2.455 -18.237 1.00 52.72 83 ASN A N 1
ATOM 679 C CA . ASN A 1 83 ? 7.232 -1.862 -18.525 1.00 52.72 83 ASN A CA 1
ATOM 680 C C . ASN A 1 83 ? 8.131 -2.753 -19.408 1.00 52.72 83 ASN A C 1
ATOM 682 O O . ASN A 1 83 ? 9.063 -2.252 -20.024 1.00 52.72 83 ASN A O 1
ATOM 686 N N . VAL A 1 84 ? 7.900 -4.072 -19.474 1.00 52.31 84 VAL A N 1
ATOM 687 C CA . VAL A 1 84 ? 8.733 -4.985 -20.294 1.00 52.31 84 VAL A CA 1
ATOM 688 C C . VAL A 1 84 ? 8.293 -5.012 -21.763 1.00 52.31 84 VAL A C 1
ATOM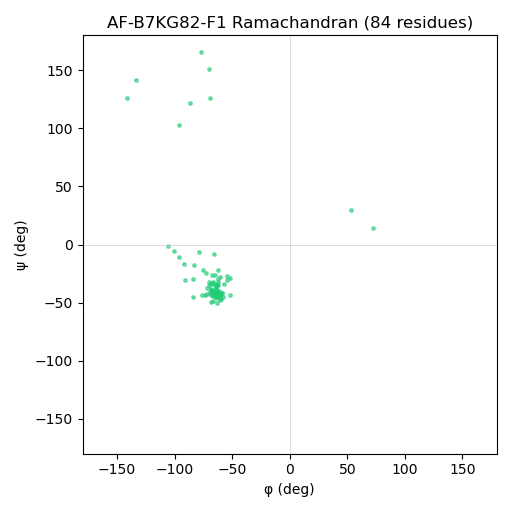 690 O O . VAL A 1 84 ? 9.036 -5.486 -22.620 1.00 52.31 84 VAL A O 1
ATOM 693 N N . ILE A 1 85 ? 7.077 -4.542 -22.051 1.00 49.94 85 ILE A N 1
ATOM 694 C CA . ILE A 1 85 ? 6.445 -4.615 -23.380 1.00 49.94 85 ILE A CA 1
ATOM 695 C C . ILE A 1 85 ? 6.411 -3.267 -24.114 1.00 49.94 85 ILE A C 1
ATOM 697 O O . ILE A 1 85 ? 5.921 -3.234 -25.245 1.00 49.94 85 ILE A O 1
ATOM 701 N N . SER A 1 86 ? 6.910 -2.182 -23.506 1.00 43.09 86 SER A N 1
ATOM 702 C CA . SER A 1 86 ? 6.949 -0.838 -24.104 1.00 43.09 86 SER A CA 1
ATOM 703 C C . SER A 1 86 ? 8.346 -0.389 -24.515 1.00 43.09 86 SER A C 1
ATOM 705 O O . SER A 1 86 ? 9.340 -0.860 -23.924 1.00 43.09 86 SER A O 1
#

Secondary structure (DSSP, 8-state):
--HHHHHHHHHHHHHHHHHHHHHHHHHHHTS---HHHHHHHHHHHTT-S-GGGHHHHHHHTTSS-HHHHHHHHHHHHHHHHHHH--

Radius of gyration: 14.55 Å; Cα contacts (8 Å, |Δi|>4): 35; chains: 1; bounding box: 39×25×34 Å

Organism: Gloeothece citriformis (strain PCC 7424) (NCBI:txid65393)